Protein AF-A0A7S0P1G3-F1 (afdb_monomer_lite)

Organism: NCBI:txid127549

Foldseek 3Di:
DDDQDADEDQLQEEPDRDPPSCVPDPVVDDAQWDFQEDDVVVSYTYIHRYPCQRVDPFDFPADPVPDDPPRDDDWTFPDDDPFWTWTGTGHRDIDIDGHDD

Secondary structure (DSSP, 8-state):
------B--GGGT-SSPPS-GGGTS-TT-----EEEEEETTTTEEEEE--HHHHT--SPP--SSTT--TT-----EEEEEETTEEEEE-GGG-EEEEE---

Sequence (101 aa):
GYEVYGRAAPAHLTDKALAKPQAKLKVGGKHACLVMYVDAAKAKLVLSLKRALVESKLPRLASYEAATRGLVSDGVVEEVRPSALIVGFLGGTKGVVFGSG

Radius of gyration: 14.95 Å; chains: 1; bounding box: 40×33×39 Å

InterPro domains:
  IPR012340 Nucleic acid-binding, OB-fold [SSF50249] (2-63)
  IPR045209 rRNA biogenesis protein Rrp5 [PTHR23270] (4-97)

pLDDT: mean 89.32, std 8.79, range [58.78, 96.19]

Structure (mmCIF, N/CA/C/O backbone):
data_AF-A0A7S0P1G3-F1
#
_entry.id   AF-A0A7S0P1G3-F1
#
loop_
_atom_site.group_PDB
_atom_site.id
_atom_site.type_symbol
_atom_site.label_atom_id
_atom_site.label_alt_id
_atom_site.label_comp_id
_atom_site.label_asym_id
_atom_site.label_entity_id
_atom_site.label_seq_id
_atom_site.pdbx_PDB_ins_code
_atom_site.Cartn_x
_atom_site.Cartn_y
_atom_site.Cartn_z
_atom_site.occupancy
_atom_site.B_iso_or_equiv
_atom_site.auth_seq_id
_atom_site.auth_comp_id
_atom_site.auth_asym_id
_atom_site.auth_atom_id
_atom_site.pdbx_PDB_model_num
ATOM 1 N N . GLY A 1 1 ? -18.009 -2.635 21.731 1.00 69.81 1 GLY A N 1
ATOM 2 C CA . GLY A 1 1 ? -17.379 -2.993 20.446 1.00 69.81 1 GLY A CA 1
ATOM 3 C C . GLY A 1 1 ? -15.885 -3.067 20.657 1.00 69.81 1 GLY A C 1
ATOM 4 O O . GLY A 1 1 ? -15.391 -2.322 21.490 1.00 69.81 1 GLY A O 1
ATOM 5 N N . TYR A 1 2 ? -15.191 -3.980 19.985 1.00 81.81 2 TYR A N 1
ATOM 6 C CA . TYR A 1 2 ? -13.738 -4.114 20.121 1.00 81.81 2 TYR A CA 1
ATOM 7 C C . TYR A 1 2 ? -13.030 -3.018 19.318 1.00 81.81 2 TYR A C 1
ATOM 9 O O . TYR A 1 2 ? -13.432 -2.726 18.192 1.00 81.81 2 TYR A O 1
ATOM 17 N N . GLU A 1 3 ? -11.991 -2.417 19.892 1.00 87.06 3 GLU A N 1
ATOM 18 C CA . GLU A 1 3 ? -11.131 -1.472 19.181 1.00 87.06 3 GLU A CA 1
ATOM 19 C C . GLU A 1 3 ? -10.027 -2.234 18.439 1.00 87.06 3 GLU A C 1
ATOM 21 O O . GLU A 1 3 ? -9.419 -3.156 18.982 1.00 87.06 3 GLU A O 1
ATOM 26 N N . VAL A 1 4 ? -9.775 -1.857 17.185 1.00 90.81 4 VAL A N 1
ATOM 27 C CA . VAL A 1 4 ? -8.725 -2.450 16.349 1.00 90.81 4 VAL A CA 1
ATOM 28 C C . VAL A 1 4 ? -7.689 -1.381 16.049 1.00 90.81 4 VAL A C 1
ATOM 30 O O . VAL A 1 4 ? -8.017 -0.316 15.526 1.00 90.81 4 VAL A O 1
ATOM 33 N N . TYR A 1 5 ? -6.427 -1.678 16.344 1.00 93.50 5 TYR A N 1
ATOM 34 C CA . TYR A 1 5 ? -5.316 -0.759 16.123 1.00 93.50 5 TYR A CA 1
ATOM 35 C C . TYR A 1 5 ? -4.440 -1.229 14.966 1.00 93.50 5 TYR A C 1
ATOM 37 O O . TYR A 1 5 ? -4.175 -2.419 14.801 1.00 93.50 5 TYR A O 1
ATOM 45 N N . GLY A 1 6 ? -3.953 -0.274 14.179 1.00 94.56 6 GLY A N 1
ATOM 46 C CA . GLY A 1 6 ? -3.014 -0.512 13.090 1.00 94.56 6 GLY A CA 1
ATOM 47 C C . GLY A 1 6 ? -1.856 0.473 13.119 1.00 94.56 6 GLY A C 1
ATOM 48 O O . GLY A 1 6 ? -1.858 1.449 13.870 1.00 94.56 6 GLY A O 1
ATOM 49 N N . ARG A 1 7 ? -0.843 0.213 12.294 1.00 94.19 7 ARG A N 1
ATOM 50 C CA . ARG A 1 7 ? 0.340 1.071 12.162 1.00 94.19 7 ARG A CA 1
ATOM 51 C C . ARG A 1 7 ? 0.525 1.494 10.712 1.00 94.19 7 ARG A C 1
ATOM 53 O O . ARG A 1 7 ? 0.407 0.676 9.805 1.00 94.19 7 ARG A O 1
ATOM 60 N N . ALA A 1 8 ? 0.886 2.755 10.511 1.00 92.00 8 ALA A N 1
ATOM 61 C CA . ALA A 1 8 ? 1.375 3.265 9.238 1.00 92.00 8 ALA A CA 1
ATOM 62 C C . ALA A 1 8 ? 2.844 3.666 9.411 1.00 92.00 8 ALA A C 1
ATOM 64 O O . ALA A 1 8 ? 3.163 4.549 10.207 1.00 92.00 8 ALA A O 1
ATOM 65 N N . ALA A 1 9 ? 3.748 2.990 8.700 1.00 88.62 9 ALA A N 1
ATOM 66 C CA . ALA A 1 9 ? 5.166 3.353 8.696 1.00 88.62 9 ALA A CA 1
ATOM 67 C C . ALA A 1 9 ? 5.367 4.724 8.018 1.00 88.62 9 ALA A C 1
ATOM 69 O O . ALA A 1 9 ? 4.509 5.125 7.231 1.00 88.62 9 ALA A O 1
ATOM 70 N N . PRO A 1 10 ? 6.495 5.431 8.234 1.00 86.06 10 PRO A N 1
ATOM 71 C CA . PRO A 1 10 ? 6.747 6.740 7.622 1.00 86.06 10 PRO A CA 1
ATOM 72 C C . PRO A 1 10 ? 6.524 6.778 6.105 1.00 86.06 10 PRO A C 1
ATOM 74 O O . PRO A 1 10 ? 5.914 7.718 5.594 1.00 86.06 10 PRO A O 1
ATOM 77 N N . ALA A 1 11 ? 6.926 5.714 5.400 1.00 85.50 11 ALA A N 1
ATOM 78 C CA . ALA A 1 11 ? 6.698 5.555 3.966 1.00 85.50 11 ALA A CA 1
ATOM 79 C C . ALA A 1 11 ? 5.210 5.619 3.590 1.00 85.50 11 ALA A C 1
ATOM 81 O O . ALA A 1 11 ? 4.882 6.100 2.517 1.00 85.50 11 ALA A O 1
ATOM 82 N N . HIS A 1 12 ? 4.307 5.211 4.478 1.00 90.94 12 HIS A N 1
ATOM 83 C CA . HIS A 1 12 ? 2.866 5.138 4.265 1.00 90.94 12 HIS A CA 1
ATOM 84 C C . HIS A 1 12 ? 2.080 6.353 4.777 1.00 90.94 12 HIS A C 1
ATOM 86 O O . HIS A 1 12 ? 0.856 6.343 4.653 1.00 90.94 12 HIS A O 1
ATOM 92 N N . LEU A 1 13 ? 2.732 7.377 5.340 1.00 89.81 13 LEU A N 1
ATOM 93 C CA . LEU A 1 13 ? 2.038 8.515 5.957 1.00 89.81 13 LEU A CA 1
ATOM 94 C C . LEU A 1 13 ? 1.581 9.574 4.950 1.00 89.81 13 LEU A C 1
ATOM 96 O O . LEU A 1 13 ? 0.459 10.056 5.047 1.00 89.81 13 LEU A O 1
ATOM 100 N N . THR A 1 14 ? 2.430 9.953 3.992 1.00 88.38 14 THR A N 1
ATOM 101 C CA . THR A 1 14 ? 2.080 10.938 2.954 1.00 88.38 14 THR A CA 1
ATOM 102 C C . THR A 1 14 ? 2.760 10.622 1.631 1.00 88.38 14 THR A C 1
ATOM 104 O O . THR A 1 14 ? 3.722 9.857 1.591 1.00 88.38 14 THR A O 1
ATOM 107 N N . ASP A 1 15 ? 2.289 11.225 0.538 1.00 84.38 15 ASP A N 1
ATOM 108 C CA . ASP A 1 15 ? 2.848 10.995 -0.803 1.00 84.38 15 ASP A CA 1
ATOM 109 C C . ASP A 1 15 ? 4.297 11.491 -0.920 1.00 84.38 15 ASP A C 1
ATOM 111 O O . ASP A 1 15 ? 5.126 10.837 -1.543 1.00 84.38 15 ASP A O 1
ATOM 115 N N . LYS A 1 16 ? 4.621 12.607 -0.254 1.00 80.88 16 LYS A N 1
ATOM 116 C CA . LYS A 1 16 ? 5.982 13.160 -0.164 1.00 80.88 16 LYS A CA 1
ATOM 117 C C . LYS A 1 16 ? 6.695 12.652 1.090 1.00 80.88 16 LYS A C 1
ATOM 119 O O . LYS A 1 16 ? 6.039 12.397 2.098 1.00 80.88 16 LYS A O 1
ATOM 124 N N . ALA A 1 17 ? 8.024 12.570 1.055 1.00 69.81 17 ALA A N 1
ATOM 125 C CA . ALA A 1 17 ? 8.813 12.310 2.257 1.00 69.81 17 ALA A CA 1
ATOM 126 C C . ALA A 1 17 ? 8.545 13.401 3.311 1.00 69.81 17 ALA A C 1
ATOM 128 O O . ALA A 1 17 ? 8.550 14.597 3.006 1.00 69.81 17 ALA A O 1
ATOM 129 N N . LEU A 1 18 ? 8.270 12.992 4.549 1.00 65.69 18 LEU A N 1
ATOM 130 C CA . LEU A 1 18 ? 8.032 13.915 5.656 1.00 65.69 18 LEU A CA 1
ATOM 131 C C . LEU A 1 18 ? 9.328 14.156 6.411 1.00 65.69 18 LEU A C 1
ATOM 133 O O . LEU A 1 18 ? 9.832 13.247 7.058 1.00 65.69 18 LEU A O 1
ATOM 137 N N . ALA A 1 19 ? 9.796 15.403 6.422 1.00 64.44 19 ALA A N 1
ATOM 138 C CA . ALA A 1 19 ? 10.827 15.820 7.369 1.00 64.44 19 ALA A CA 1
ATOM 139 C C . ALA A 1 19 ? 10.299 15.814 8.821 1.00 64.44 19 ALA A C 1
ATOM 141 O O . ALA A 1 19 ? 11.045 15.529 9.750 1.00 64.44 19 ALA A O 1
ATOM 142 N N . LYS A 1 20 ? 9.003 16.116 9.024 1.00 66.25 20 LYS A N 1
ATOM 143 C CA . LYS A 1 20 ? 8.329 16.131 10.338 1.00 66.25 20 LYS A CA 1
ATOM 144 C C . LYS A 1 20 ? 6.884 15.610 10.231 1.00 66.25 20 LYS A C 1
ATOM 146 O O . LYS A 1 20 ? 5.989 16.383 9.884 1.00 66.25 20 LYS A O 1
ATOM 151 N N . PRO A 1 21 ? 6.616 14.326 10.526 1.00 63.53 21 PRO A N 1
ATOM 152 C CA . PRO A 1 21 ? 5.274 13.737 10.417 1.00 63.53 21 PRO A CA 1
ATOM 153 C C . PRO A 1 21 ? 4.202 14.420 11.281 1.00 63.53 21 PRO A C 1
ATOM 155 O O . PRO A 1 21 ? 3.075 14.627 10.831 1.00 63.53 21 PRO A O 1
ATOM 158 N N . GLN A 1 22 ? 4.580 14.843 12.491 1.00 63.34 22 GLN A N 1
ATOM 159 C CA . GLN A 1 22 ? 3.707 15.498 13.478 1.00 63.34 22 GLN A CA 1
ATOM 160 C C . GLN A 1 22 ? 3.135 16.839 12.989 1.00 63.34 22 GLN A C 1
ATOM 162 O O . GLN A 1 22 ? 2.105 17.287 13.479 1.00 63.34 22 GLN A O 1
ATOM 167 N N . ALA A 1 23 ? 3.777 17.479 12.005 1.00 65.62 23 ALA A N 1
ATOM 168 C CA . ALA A 1 23 ? 3.302 18.745 11.454 1.00 65.62 23 ALA A CA 1
ATOM 169 C C . ALA A 1 23 ? 2.069 18.581 10.546 1.00 65.62 23 ALA A C 1
ATOM 171 O O . ALA A 1 23 ? 1.348 19.550 10.322 1.00 65.62 23 ALA A O 1
ATOM 172 N N . LYS A 1 24 ? 1.823 17.376 10.003 1.00 70.06 24 LYS A N 1
ATOM 173 C CA . LYS A 1 24 ? 0.705 17.116 9.074 1.00 70.06 24 LYS A CA 1
ATOM 174 C C . LYS A 1 24 ? -0.361 16.175 9.625 1.00 70.06 24 LYS A C 1
ATOM 176 O O . LYS A 1 24 ? -1.505 16.256 9.192 1.00 70.06 24 LYS A O 1
ATOM 181 N N . LEU A 1 25 ? -0.000 15.298 10.559 1.00 78.31 25 LEU A N 1
ATOM 182 C CA . LEU A 1 25 ? -0.915 14.336 11.167 1.00 78.31 25 LEU A CA 1
ATOM 183 C C . LEU A 1 25 ? -1.148 14.717 12.626 1.00 78.31 25 LEU A C 1
ATOM 185 O O . LEU A 1 25 ? -0.227 14.672 13.440 1.00 78.31 25 LEU A O 1
ATOM 189 N N . LYS A 1 26 ? -2.381 15.121 12.939 1.00 81.06 26 LYS A N 1
ATOM 190 C CA . LYS A 1 26 ? -2.778 15.534 14.287 1.00 81.06 26 LYS A CA 1
ATOM 191 C C . LYS A 1 26 ? -3.275 14.322 15.070 1.00 81.06 26 LYS A C 1
ATOM 193 O O . LYS A 1 26 ? -4.111 13.567 14.577 1.00 81.06 26 LYS A O 1
ATOM 198 N N . VAL A 1 27 ? -2.797 14.163 16.302 1.00 85.94 27 VAL A N 1
ATOM 199 C CA . VAL A 1 27 ? -3.333 13.160 17.235 1.00 85.94 27 VAL A CA 1
ATOM 200 C C . VAL A 1 27 ? -4.824 13.431 17.459 1.00 85.94 27 VAL A C 1
ATOM 202 O O . VAL A 1 27 ? -5.229 14.582 17.598 1.00 85.94 27 VAL A O 1
ATOM 205 N N . GLY A 1 28 ? -5.644 12.377 17.433 1.00 88.12 28 GLY A N 1
ATOM 206 C CA . GLY A 1 28 ? -7.107 12.479 17.516 1.00 88.12 28 GLY A CA 1
ATOM 207 C C . GLY A 1 28 ? -7.799 12.909 16.215 1.00 88.12 28 GLY A C 1
ATOM 208 O O . GLY A 1 28 ? -9.026 12.973 16.168 1.00 88.12 28 GLY A O 1
ATOM 209 N N . GLY A 1 29 ? -7.043 13.187 15.147 1.00 88.06 29 GLY A N 1
ATOM 210 C CA . GLY A 1 29 ?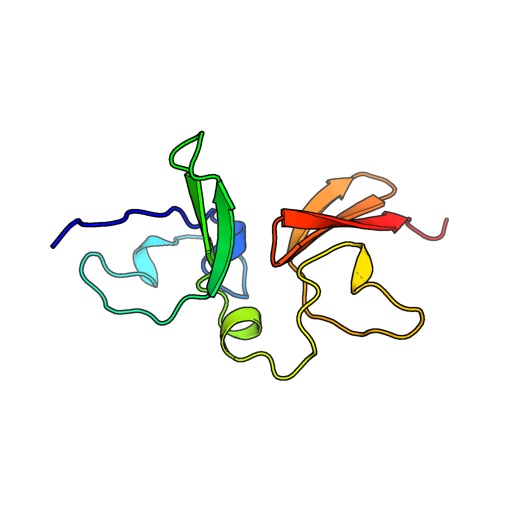 -7.594 13.489 13.830 1.00 88.06 29 GLY A CA 1
ATOM 211 C C . GLY A 1 29 ? -8.268 12.276 13.183 1.00 88.06 29 GLY A C 1
ATOM 212 O O . GLY A 1 29 ? -7.825 11.139 13.341 1.00 88.06 29 GLY A O 1
ATOM 213 N N . LYS A 1 30 ? -9.331 12.527 12.410 1.00 90.81 30 LYS A N 1
ATOM 214 C CA . LYS A 1 30 ? -9.950 11.520 11.539 1.00 90.81 30 LYS A CA 1
ATOM 215 C C . LYS A 1 30 ? -9.339 11.620 10.146 1.00 90.81 30 LYS A C 1
ATOM 217 O O . LYS A 1 30 ? -9.353 12.689 9.541 1.00 90.81 30 LYS A O 1
ATOM 222 N N . HIS A 1 31 ? -8.833 10.504 9.637 1.00 89.62 31 HIS A N 1
ATOM 223 C CA . HIS A 1 31 ? -8.202 10.425 8.324 1.00 89.62 31 HIS A CA 1
ATOM 224 C C . HIS A 1 31 ? -8.725 9.202 7.573 1.00 89.62 31 HIS A C 1
ATOM 226 O O . HIS A 1 31 ? -8.856 8.127 8.157 1.00 89.62 31 HIS A O 1
ATOM 232 N N . ALA A 1 32 ? -8.996 9.359 6.277 1.00 92.81 32 ALA A N 1
ATOM 233 C CA . ALA A 1 32 ? -9.172 8.209 5.404 1.00 92.81 32 ALA A CA 1
ATOM 234 C C . ALA A 1 32 ? -7.840 7.452 5.310 1.00 92.81 32 ALA A C 1
ATOM 236 O O . ALA A 1 32 ? -6.769 8.059 5.223 1.00 92.81 32 ALA A O 1
ATOM 237 N N . CYS A 1 33 ? -7.905 6.128 5.350 1.00 94.00 33 CYS A N 1
ATOM 238 C CA . CYS A 1 33 ? -6.739 5.275 5.208 1.00 94.00 33 CYS A CA 1
ATOM 239 C C . CYS A 1 33 ? -7.101 4.016 4.426 1.00 94.00 33 CYS A C 1
ATOM 241 O O . CYS A 1 33 ? -8.272 3.666 4.282 1.00 94.00 33 CYS A O 1
ATOM 243 N N . LEU A 1 34 ? -6.071 3.349 3.921 1.00 94.44 34 LEU A N 1
ATOM 244 C CA . LEU A 1 34 ? -6.174 2.092 3.204 1.00 94.44 34 LEU A CA 1
ATOM 245 C C . LEU A 1 34 ? -5.530 0.981 4.030 1.00 94.44 34 LEU A C 1
ATOM 247 O O . LEU A 1 34 ? -4.422 1.149 4.544 1.00 94.44 34 LEU A O 1
ATOM 251 N N . VAL A 1 35 ? -6.209 -0.160 4.134 1.00 93.62 35 VAL A N 1
ATOM 252 C CA . VAL A 1 35 ? -5.643 -1.372 4.732 1.00 93.62 35 VAL A CA 1
ATOM 253 C C . VAL A 1 35 ? -4.698 -2.011 3.720 1.00 93.62 35 VAL A C 1
ATOM 255 O O . VAL A 1 35 ? -5.131 -2.503 2.682 1.00 93.62 35 VAL A O 1
ATOM 258 N N . MET A 1 36 ? -3.400 -1.987 4.019 1.00 93.00 36 MET A N 1
ATOM 259 C CA . MET A 1 36 ? -2.370 -2.567 3.155 1.00 93.00 36 MET A CA 1
ATOM 260 C C . MET A 1 36 ? -2.228 -4.068 3.389 1.00 93.00 36 MET A C 1
ATOM 262 O O . MET A 1 36 ? -2.064 -4.827 2.440 1.00 93.00 36 MET A O 1
ATOM 266 N N . TYR A 1 37 ? -2.269 -4.498 4.651 1.00 91.38 37 TYR A N 1
ATOM 267 C CA . TYR A 1 37 ? -2.024 -5.884 5.041 1.00 91.38 37 TYR A CA 1
ATOM 268 C C . TYR A 1 37 ? -2.646 -6.185 6.406 1.00 91.38 37 TYR A C 1
ATOM 270 O O . TYR A 1 37 ? -2.584 -5.351 7.317 1.00 91.38 37 TYR A O 1
ATOM 278 N N . VAL A 1 38 ? -3.202 -7.389 6.547 1.00 93.19 38 VAL A N 1
ATOM 279 C CA . VAL A 1 38 ? -3.775 -7.912 7.791 1.00 93.19 38 VAL A CA 1
ATOM 280 C C . VAL A 1 38 ? -3.149 -9.267 8.092 1.00 93.19 38 VAL A C 1
ATOM 282 O O . VAL A 1 38 ? -3.128 -10.146 7.239 1.00 93.19 38 VAL A O 1
ATOM 285 N N . ASP A 1 39 ? -2.682 -9.441 9.322 1.00 92.88 39 ASP A N 1
ATOM 286 C CA . ASP A 1 39 ? -2.224 -10.716 9.871 1.00 92.88 39 ASP A CA 1
ATOM 287 C C . ASP A 1 39 ? -2.793 -10.855 11.282 1.00 92.88 39 ASP A C 1
ATOM 289 O O . ASP A 1 39 ? -2.259 -10.313 12.254 1.00 92.88 39 ASP A O 1
ATOM 293 N N . ALA A 1 40 ? -3.939 -11.534 11.367 1.00 92.44 40 ALA A N 1
ATOM 294 C CA . ALA A 1 40 ? -4.679 -11.705 12.612 1.00 92.44 40 ALA A CA 1
ATOM 295 C C . ALA A 1 40 ? -3.897 -12.544 13.631 1.00 92.44 40 ALA A C 1
ATOM 297 O O . ALA A 1 40 ? -3.920 -12.233 14.819 1.00 92.44 40 ALA A O 1
ATOM 298 N N . ALA A 1 41 ? -3.146 -13.548 13.165 1.00 95.06 41 ALA A N 1
ATOM 299 C CA . ALA A 1 41 ? -2.332 -14.405 14.024 1.00 95.06 41 ALA A CA 1
ATOM 300 C C . ALA A 1 41 ? -1.238 -13.612 14.755 1.00 95.06 41 ALA A C 1
ATOM 302 O O . ALA A 1 41 ? -0.891 -13.933 15.889 1.00 95.06 41 ALA A O 1
ATOM 303 N N . LYS A 1 42 ? -0.719 -12.549 14.128 1.00 94.12 42 LYS A N 1
ATOM 304 C CA . LYS A 1 42 ? 0.296 -11.660 14.718 1.00 94.12 42 LYS A CA 1
ATOM 305 C C . LYS A 1 42 ? -0.268 -10.342 15.246 1.00 94.12 42 LYS A C 1
ATOM 307 O O . LYS A 1 42 ? 0.516 -9.438 15.532 1.00 94.12 42 LYS A O 1
ATOM 312 N N . ALA A 1 43 ? -1.595 -10.203 15.322 1.00 92.31 43 ALA A N 1
ATOM 313 C CA . ALA A 1 43 ? -2.277 -8.955 15.678 1.00 92.31 43 ALA A CA 1
ATOM 314 C C . ALA A 1 43 ? -1.717 -7.731 14.919 1.00 92.31 43 ALA A C 1
ATOM 316 O O . ALA A 1 43 ? -1.505 -6.654 15.483 1.00 92.31 43 ALA A O 1
ATOM 317 N N . LYS A 1 44 ? -1.420 -7.909 13.626 1.00 93.31 44 LYS A N 1
ATOM 318 C CA . LYS A 1 44 ? -0.746 -6.906 12.800 1.00 93.31 44 LYS A CA 1
ATOM 319 C C . LYS A 1 44 ? -1.692 -6.380 11.729 1.00 93.31 44 LYS A C 1
ATOM 321 O O . LYS A 1 44 ? -2.080 -7.098 10.814 1.00 93.31 44 LYS A O 1
ATOM 326 N N . LEU A 1 45 ? -1.981 -5.087 11.813 1.00 95.06 45 LEU A N 1
ATOM 327 C CA . LEU A 1 45 ? -2.717 -4.326 10.809 1.00 95.06 45 LEU A CA 1
ATOM 328 C C . LEU A 1 45 ? -1.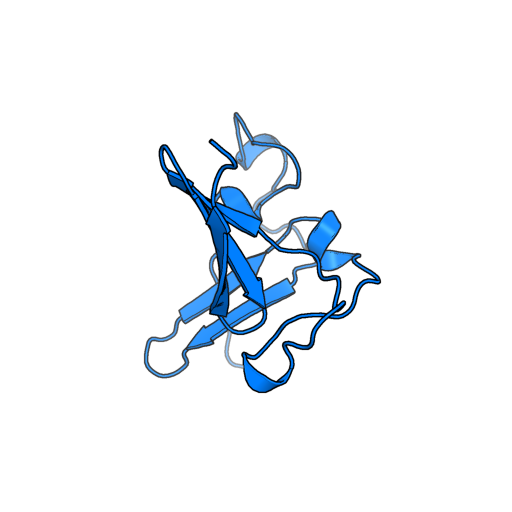818 -3.207 10.274 1.00 95.06 45 LEU A C 1
ATOM 330 O O . LEU A 1 45 ? -1.377 -2.337 11.031 1.00 95.06 45 LEU A O 1
ATOM 334 N N . VAL A 1 46 ? -1.524 -3.240 8.975 1.00 94.25 46 VAL A N 1
ATOM 335 C CA . VAL A 1 46 ? -0.708 -2.223 8.296 1.00 94.25 46 VAL A CA 1
ATOM 336 C C . VAL A 1 46 ? -1.617 -1.312 7.488 1.00 94.25 46 VAL A C 1
ATOM 338 O O . VAL A 1 46 ? -2.430 -1.778 6.690 1.00 94.25 46 VAL A O 1
ATOM 341 N N . LEU A 1 47 ? -1.455 -0.009 7.689 1.00 95.31 47 LEU A N 1
ATOM 342 C CA . LEU A 1 47 ? -2.281 1.032 7.092 1.00 95.31 47 LEU A CA 1
ATOM 343 C C . LEU A 1 47 ? -1.442 1.965 6.220 1.00 95.31 47 LEU A C 1
ATOM 345 O O . LEU A 1 47 ? -0.248 2.159 6.464 1.00 95.31 47 LEU A O 1
ATOM 349 N N . SER A 1 48 ? -2.091 2.622 5.261 1.00 93.69 48 SER A N 1
ATOM 350 C CA . SER A 1 48 ? -1.532 3.779 4.570 1.00 93.69 48 SER A CA 1
ATOM 351 C C . SER A 1 48 ? -2.483 4.964 4.527 1.00 93.69 48 SER A C 1
ATOM 353 O O . SER A 1 48 ? -3.670 4.817 4.266 1.00 93.69 48 SER A O 1
ATOM 355 N N . LEU A 1 49 ? -1.923 6.146 4.778 1.00 93.69 49 LEU A N 1
ATOM 356 C CA . LEU A 1 49 ? -2.564 7.453 4.667 1.00 93.69 49 LEU A CA 1
ATOM 357 C C . LEU A 1 49 ? -2.094 8.207 3.409 1.00 93.69 49 LEU A C 1
ATOM 359 O O . LEU A 1 49 ? -2.468 9.361 3.208 1.00 93.69 49 LEU A O 1
ATOM 363 N N . LYS A 1 50 ? -1.267 7.584 2.552 1.00 92.12 50 LYS A N 1
ATOM 364 C CA . LYS A 1 50 ? -0.895 8.163 1.257 1.00 92.12 50 LYS A CA 1
ATOM 365 C C . LYS A 1 50 ? -2.157 8.449 0.462 1.00 92.12 50 LYS A C 1
ATOM 367 O O . LYS A 1 50 ? -2.910 7.527 0.151 1.00 92.12 50 LYS A O 1
ATOM 372 N N . ARG A 1 51 ? -2.357 9.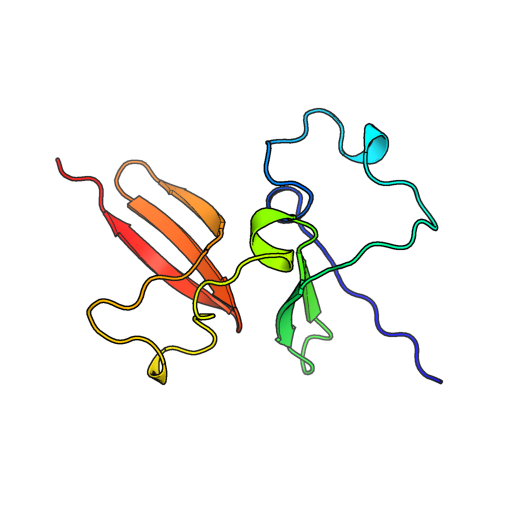708 0.090 1.00 92.62 51 ARG A N 1
ATOM 373 C CA . ARG A 1 51 ? -3.537 10.116 -0.661 1.00 92.62 51 ARG A CA 1
ATOM 374 C C . ARG A 1 51 ? -3.553 9.458 -2.037 1.00 92.62 51 ARG A C 1
ATOM 376 O O . ARG A 1 51 ? -4.599 8.969 -2.439 1.00 92.62 51 ARG A O 1
ATOM 383 N N . ALA A 1 52 ? -2.391 9.337 -2.685 1.00 92.56 52 ALA A N 1
ATOM 384 C CA . ALA A 1 52 ? -2.265 8.634 -3.961 1.00 92.56 52 ALA A CA 1
ATOM 385 C C . ALA A 1 52 ? -2.762 7.184 -3.876 1.00 92.56 52 ALA A C 1
ATOM 387 O O . ALA A 1 52 ? -3.443 6.718 -4.779 1.00 92.56 52 ALA A O 1
ATOM 388 N N . LEU A 1 53 ? -2.500 6.488 -2.762 1.00 93.88 53 LEU A N 1
ATOM 389 C CA . LEU A 1 53 ? -3.053 5.154 -2.557 1.00 93.88 53 LEU A CA 1
ATOM 390 C C . LEU A 1 53 ? -4.524 5.209 -2.186 1.00 93.88 53 LEU A C 1
ATOM 392 O O . LEU A 1 53 ? -5.282 4.458 -2.768 1.00 93.88 53 LEU A O 1
ATOM 396 N N . VAL A 1 54 ? -4.953 6.037 -1.238 1.00 94.62 54 VAL A N 1
ATOM 397 C CA . VAL A 1 54 ? -6.356 6.055 -0.785 1.00 94.62 54 VAL A CA 1
ATOM 398 C C . VAL A 1 54 ? -7.311 6.415 -1.930 1.00 94.62 54 VAL A C 1
ATOM 400 O O . VAL A 1 54 ? -8.341 5.769 -2.086 1.00 94.62 54 VAL A O 1
ATOM 403 N N . GLU A 1 55 ? -6.940 7.379 -2.771 1.00 94.94 55 GLU A N 1
ATOM 404 C CA . GLU A 1 55 ? -7.774 7.916 -3.856 1.00 94.94 55 GLU A CA 1
ATOM 405 C C . GLU A 1 55 ? -7.523 7.248 -5.219 1.00 94.94 55 GLU A C 1
ATOM 407 O O . GLU A 1 55 ? -8.134 7.637 -6.218 1.00 94.94 55 GLU A O 1
ATOM 412 N N . SER A 1 56 ? -6.626 6.257 -5.286 1.00 95.06 56 SER A N 1
ATOM 413 C CA . SER A 1 56 ? -6.293 5.587 -6.544 1.00 95.06 56 SER A CA 1
ATOM 414 C C . SER A 1 56 ? -7.524 4.982 -7.216 1.00 95.06 56 SER A C 1
ATOM 416 O O . SER A 1 56 ? -8.321 4.278 -6.587 1.00 95.06 56 SER A O 1
ATOM 418 N N . LYS A 1 57 ? -7.617 5.220 -8.526 1.00 95.69 57 LYS A N 1
ATOM 419 C CA . LYS A 1 57 ? -8.586 4.601 -9.440 1.00 95.69 57 LYS A CA 1
ATOM 420 C C . LYS A 1 57 ? -7.993 3.418 -10.208 1.00 95.69 57 LYS A C 1
ATOM 422 O O . LYS A 1 57 ? -8.703 2.803 -10.999 1.00 95.69 57 LYS A O 1
ATOM 427 N N . LEU A 1 58 ? -6.704 3.126 -10.020 1.00 95.81 58 LEU A N 1
ATOM 428 C CA . LEU A 1 58 ? -6.066 1.977 -10.648 1.00 95.81 58 LEU A CA 1
ATOM 429 C C . LEU A 1 58 ? -6.515 0.681 -9.953 1.00 95.81 58 LEU A C 1
ATOM 431 O O . LEU A 1 58 ? -6.816 0.696 -8.752 1.00 95.81 58 LEU A O 1
ATOM 435 N N . PRO A 1 59 ? -6.553 -0.449 -10.682 1.00 95.00 59 PRO A N 1
ATOM 436 C CA . PRO A 1 59 ? -6.742 -1.762 -10.081 1.00 95.00 59 PRO A CA 1
ATOM 437 C C . PRO A 1 59 ? -5.793 -1.992 -8.901 1.00 95.00 59 PRO A C 1
ATOM 439 O O . PRO A 1 59 ? -4.626 -1.610 -8.948 1.00 95.00 59 PRO A O 1
ATOM 442 N N . ARG A 1 60 ? -6.286 -2.636 -7.839 1.00 92.75 60 ARG A N 1
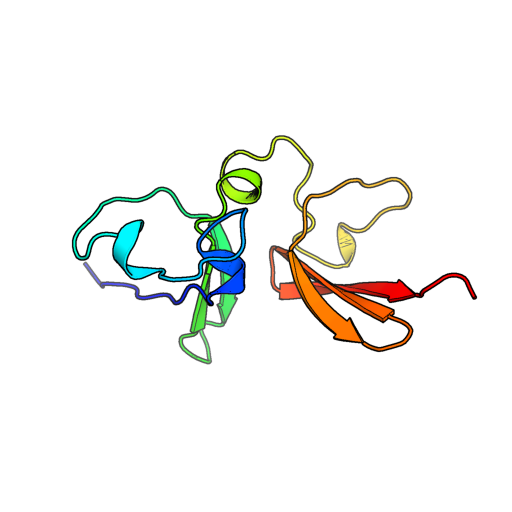ATOM 443 C CA . ARG A 1 60 ? -5.472 -2.990 -6.671 1.00 92.75 60 ARG A CA 1
ATOM 444 C C . ARG A 1 60 ? -4.867 -4.368 -6.862 1.00 92.75 60 ARG A C 1
ATOM 446 O O . ARG A 1 60 ? -5.600 -5.355 -6.887 1.00 92.75 60 ARG A O 1
ATOM 453 N N . LEU A 1 61 ? -3.542 -4.449 -6.906 1.00 95.00 61 LEU A N 1
ATOM 454 C CA . LEU A 1 61 ? -2.863 -5.732 -6.777 1.00 95.00 61 LEU A CA 1
ATOM 455 C C . LEU A 1 61 ? -2.883 -6.169 -5.304 1.00 95.00 61 LEU A C 1
ATOM 457 O O . LEU A 1 61 ? -2.175 -5.591 -4.481 1.00 95.00 61 LEU A O 1
ATOM 461 N N . ALA A 1 62 ? -3.748 -7.131 -4.971 1.00 92.81 62 ALA A N 1
ATOM 462 C CA . ALA A 1 62 ? -3.968 -7.604 -3.599 1.00 92.81 62 ALA A CA 1
ATOM 463 C C . ALA A 1 62 ? -3.523 -9.057 -3.350 1.00 92.81 62 ALA A C 1
ATOM 465 O O . ALA A 1 62 ? -3.457 -9.492 -2.204 1.00 92.81 62 ALA A O 1
ATOM 466 N N . SER A 1 63 ? -3.230 -9.812 -4.405 1.00 94.19 63 SER A N 1
ATOM 467 C CA . SER A 1 63 ? -2.735 -11.187 -4.332 1.00 94.19 63 SER A CA 1
ATOM 468 C C . SER A 1 63 ? -1.876 -11.487 -5.563 1.00 94.19 63 SER A C 1
ATOM 470 O O . SER A 1 63 ? -1.948 -10.764 -6.560 1.00 94.19 63 SER A O 1
ATOM 472 N N . TYR A 1 64 ? -1.036 -12.521 -5.503 1.00 93.69 64 TYR A N 1
ATOM 473 C CA . TYR A 1 64 ? -0.178 -12.875 -6.638 1.00 93.69 64 TYR A CA 1
ATOM 474 C C . TYR A 1 64 ? -0.984 -13.448 -7.809 1.00 93.69 64 TYR A C 1
ATOM 476 O O . TYR A 1 64 ? -0.613 -13.256 -8.959 1.00 93.69 64 TYR A O 1
ATOM 484 N N . GLU A 1 65 ? -2.122 -14.081 -7.533 1.00 94.81 65 GLU A N 1
ATOM 485 C CA . GLU A 1 65 ? -3.025 -14.659 -8.534 1.00 94.81 65 GLU A CA 1
ATOM 486 C C . GLU A 1 65 ? -3.719 -13.576 -9.368 1.00 94.81 65 GLU A C 1
ATOM 488 O O . GLU A 1 65 ? -4.023 -13.787 -10.539 1.00 94.81 65 GLU A O 1
ATOM 493 N N . ALA A 1 66 ? -3.942 -12.395 -8.782 1.00 91.88 66 ALA A N 1
ATOM 494 C CA . ALA A 1 66 ? -4.479 -11.238 -9.493 1.00 91.88 66 ALA A CA 1
ATOM 495 C C . ALA A 1 66 ? -3.441 -10.572 -10.419 1.00 91.88 66 ALA A C 1
ATOM 497 O O . ALA A 1 66 ? -3.805 -9.731 -11.245 1.00 91.88 66 ALA A O 1
ATOM 498 N N . ALA A 1 67 ? -2.154 -10.920 -10.296 1.00 93.81 67 ALA A N 1
ATOM 499 C CA . ALA A 1 67 ? -1.101 -10.361 -11.130 1.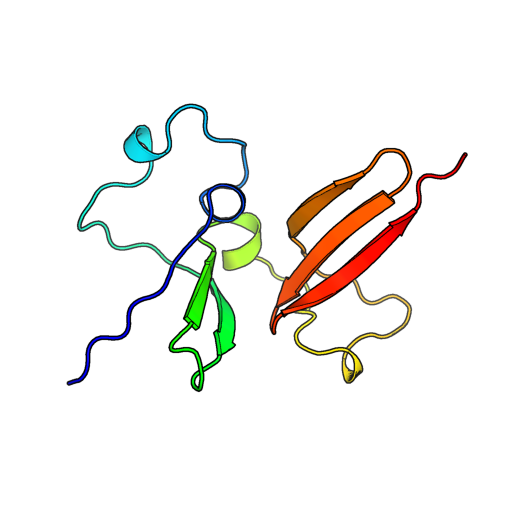00 93.81 67 ALA A CA 1
ATOM 500 C C . ALA A 1 67 ? -1.194 -10.919 -12.556 1.00 93.81 67 ALA A C 1
ATOM 502 O O . ALA A 1 67 ? -0.968 -12.101 -12.808 1.00 93.81 67 ALA A O 1
ATOM 503 N N . THR A 1 68 ? -1.477 -10.043 -13.515 1.00 94.75 68 THR A N 1
ATOM 504 C CA . THR A 1 68 ? -1.538 -10.386 -14.939 1.00 94.75 68 THR A CA 1
ATOM 505 C C . THR A 1 68 ? -0.639 -9.460 -15.747 1.00 94.75 68 THR A C 1
ATOM 507 O O . THR A 1 68 ? -0.326 -8.340 -15.335 1.00 94.75 68 THR A O 1
ATOM 510 N N . ARG A 1 69 ? -0.181 -9.929 -16.914 1.00 96.19 69 ARG A N 1
ATOM 511 C CA . ARG A 1 69 ? 0.612 -9.089 -17.820 1.00 96.19 69 ARG A CA 1
ATOM 512 C C . ARG A 1 69 ? -0.208 -7.865 -18.233 1.00 96.19 69 ARG A C 1
ATOM 514 O O . ARG A 1 69 ? -1.353 -8.004 -18.644 1.00 96.19 69 ARG A O 1
ATOM 521 N N . GLY A 1 70 ? 0.402 -6.686 -18.141 1.00 95.00 70 GLY A N 1
ATOM 522 C CA . GLY A 1 70 ? -0.241 -5.415 -18.480 1.00 95.00 70 GLY A CA 1
ATOM 523 C C . GLY A 1 70 ? -1.075 -4.791 -17.357 1.00 95.00 70 GLY A C 1
ATOM 524 O O . GLY A 1 70 ? -1.553 -3.674 -17.532 1.00 95.00 70 GLY A O 1
ATOM 525 N N . LEU A 1 71 ? -1.227 -5.452 -16.201 1.00 95.19 71 LEU A N 1
ATOM 526 C CA . LEU A 1 71 ? -1.857 -4.843 -15.031 1.00 95.19 71 LEU A CA 1
ATOM 527 C C . LEU A 1 71 ? -1.038 -3.638 -14.549 1.00 95.19 71 LEU A C 1
ATOM 529 O O . LEU A 1 71 ? 0.161 -3.750 -14.296 1.00 95.19 71 LEU A O 1
ATOM 533 N N . VAL A 1 72 ? -1.712 -2.506 -14.357 1.00 95.50 72 VAL A N 1
ATOM 534 C CA . VAL A 1 72 ? -1.130 -1.292 -13.778 1.00 95.50 72 VAL A CA 1
ATOM 535 C C . VAL A 1 72 ? -1.806 -1.030 -12.437 1.00 95.50 72 VAL A C 1
ATOM 537 O O . VAL A 1 72 ? -3.026 -0.912 -12.372 1.00 95.50 72 VAL A O 1
ATOM 540 N N . SER A 1 73 ? -1.015 -0.950 -11.370 1.00 95.12 73 SER A N 1
ATOM 541 C CA . SER A 1 73 ? -1.471 -0.694 -10.000 1.00 95.12 73 SER A CA 1
ATOM 542 C C . SER A 1 73 ? -0.530 0.301 -9.341 1.00 95.12 73 SER A C 1
ATOM 544 O O . SER A 1 73 ? 0.678 0.269 -9.579 1.00 95.12 73 SER A O 1
ATOM 546 N N . ASP A 1 74 ? -1.064 1.126 -8.444 1.00 94.56 74 ASP A N 1
ATOM 547 C CA . ASP A 1 74 ? -0.219 1.890 -7.532 1.00 94.56 74 ASP A CA 1
ATOM 548 C C . ASP A 1 74 ? 0.430 0.960 -6.501 1.00 94.56 74 ASP A C 1
ATOM 550 O O . ASP A 1 74 ? -0.201 0.023 -6.001 1.00 94.56 74 ASP A O 1
ATOM 554 N N . GLY A 1 75 ? 1.687 1.247 -6.170 1.00 92.75 75 GLY A N 1
ATOM 555 C CA . GLY A 1 75 ? 2.476 0.543 -5.163 1.00 92.75 75 GLY A CA 1
ATOM 556 C C . GLY A 1 75 ? 3.333 1.509 -4.350 1.00 92.75 75 GLY A C 1
ATOM 557 O O . GLY A 1 75 ? 3.405 2.707 -4.633 1.00 92.75 75 GLY A O 1
ATOM 558 N N . VAL A 1 76 ? 3.987 0.995 -3.312 1.00 91.69 76 VAL A N 1
ATOM 559 C CA . VAL A 1 76 ? 4.901 1.766 -2.459 1.00 91.69 76 VAL A CA 1
ATOM 560 C C . VAL A 1 76 ? 6.290 1.179 -2.565 1.00 91.69 76 VAL A C 1
ATOM 562 O O . VAL A 1 76 ? 6.471 -0.008 -2.331 1.00 91.69 76 VAL A O 1
ATOM 565 N N . VAL A 1 77 ? 7.285 2.011 -2.864 1.00 91.19 77 VAL A N 1
ATOM 566 C CA . VAL A 1 77 ? 8.686 1.603 -2.730 1.00 91.19 77 VAL A CA 1
ATOM 567 C C . VAL A 1 77 ? 8.973 1.382 -1.245 1.00 91.19 77 VAL A C 1
ATOM 569 O O . VAL A 1 77 ? 9.000 2.335 -0.465 1.00 91.19 77 VAL A O 1
ATOM 572 N N . GLU A 1 78 ? 9.129 0.120 -0.853 1.00 88.44 78 GLU A N 1
ATOM 573 C CA . GLU A 1 78 ? 9.450 -0.272 0.521 1.00 88.44 78 GLU A CA 1
ATOM 574 C C . GLU A 1 78 ? 10.958 -0.266 0.765 1.00 88.44 78 GLU A C 1
ATOM 576 O O . GLU A 1 78 ? 11.401 0.033 1.873 1.00 88.44 78 GLU A O 1
ATOM 581 N N . GLU A 1 79 ? 11.745 -0.583 -0.265 1.00 90.12 79 GLU A N 1
ATOM 582 C CA . GLU A 1 79 ? 13.196 -0.693 -0.162 1.00 90.12 79 GLU A CA 1
ATOM 583 C C . GLU A 1 79 ? 13.871 -0.294 -1.479 1.00 90.12 79 GLU A C 1
ATOM 585 O O . GLU A 1 79 ? 13.425 -0.674 -2.564 1.00 90.12 79 GLU A O 1
ATOM 590 N N . VAL A 1 80 ? 14.972 0.450 -1.371 1.00 91.94 80 VAL A N 1
ATOM 591 C CA . VAL A 1 80 ? 15.850 0.810 -2.489 1.00 91.94 80 VAL A CA 1
ATOM 592 C C . VAL A 1 80 ? 17.182 0.104 -2.280 1.00 91.94 80 VAL A C 1
ATOM 594 O O . VAL A 1 80 ? 17.834 0.298 -1.255 1.00 91.94 80 VAL A O 1
ATOM 597 N N . ARG A 1 81 ? 17.586 -0.712 -3.251 1.00 93.00 81 ARG A N 1
ATOM 598 C CA . ARG A 1 81 ? 18.866 -1.427 -3.289 1.00 93.00 81 ARG A CA 1
ATOM 599 C C . ARG A 1 81 ? 19.690 -0.934 -4.483 1.00 93.00 81 ARG A C 1
ATOM 601 O O . ARG A 1 81 ? 19.102 -0.409 -5.426 1.00 93.00 81 ARG A O 1
ATOM 608 N N . PRO A 1 82 ? 21.021 -1.142 -4.500 1.00 93.12 82 PRO A N 1
ATOM 609 C CA . PRO A 1 82 ? 21.881 -0.653 -5.581 1.00 93.12 82 PRO A CA 1
ATOM 610 C C . PRO A 1 82 ? 21.418 -1.016 -7.002 1.00 93.12 82 PRO A C 1
ATOM 612 O O . PRO A 1 82 ? 21.581 -0.214 -7.912 1.00 93.12 82 PRO A O 1
ATOM 615 N N . SER A 1 83 ? 20.813 -2.193 -7.194 1.00 92.50 83 SER A N 1
ATOM 616 C CA . SER A 1 83 ? 20.353 -2.686 -8.501 1.00 92.50 83 SER A CA 1
ATOM 617 C C . SER A 1 83 ? 18.870 -3.070 -8.539 1.00 92.50 83 SER A C 1
ATOM 619 O O . SER A 1 83 ? 18.421 -3.688 -9.505 1.00 92.50 83 SER A O 1
ATOM 621 N N . ALA A 1 84 ? 18.098 -2.746 -7.496 1.00 95.25 84 ALA A N 1
ATOM 622 C CA . ALA A 1 84 ? 16.701 -3.153 -7.416 1.00 95.25 84 ALA A CA 1
ATOM 623 C C . ALA A 1 84 ? 15.847 -2.234 -6.538 1.00 95.25 84 ALA A C 1
ATOM 625 O O . ALA A 1 84 ? 16.305 -1.702 -5.529 1.00 95.25 84 ALA A O 1
ATOM 626 N N . LEU A 1 85 ? 14.566 -2.131 -6.871 1.00 95.25 85 LEU A N 1
ATOM 627 C CA . LEU A 1 85 ? 13.530 -1.558 -6.019 1.00 95.25 85 LEU A CA 1
ATOM 628 C C . LEU A 1 85 ? 12.585 -2.666 -5.573 1.00 95.25 85 LEU A C 1
ATOM 630 O O . LEU A 1 85 ? 12.102 -3.434 -6.405 1.00 95.25 85 LEU A O 1
ATOM 634 N N . ILE A 1 86 ? 12.290 -2.720 -4.276 1.00 95.19 86 ILE A N 1
ATOM 635 C CA . ILE A 1 86 ? 11.232 -3.574 -3.737 1.00 95.19 86 ILE A CA 1
ATOM 636 C C . ILE A 1 86 ? 9.974 -2.725 -3.596 1.00 95.19 86 ILE A C 1
ATOM 638 O O . ILE A 1 86 ? 9.961 -1.728 -2.869 1.00 95.19 86 ILE A O 1
ATOM 642 N N . VAL A 1 87 ? 8.916 -3.126 -4.294 1.00 94.00 87 VAL A N 1
ATOM 643 C CA . VAL A 1 87 ? 7.628 -2.431 -4.311 1.00 94.00 87 VAL A CA 1
ATOM 644 C C . VAL A 1 87 ? 6.596 -3.281 -3.582 1.00 94.00 87 VAL A C 1
ATOM 646 O O . VAL A 1 87 ? 6.351 -4.418 -3.971 1.00 94.00 87 VAL A O 1
ATOM 649 N N . GLY A 1 88 ? 6.000 -2.745 -2.523 1.00 93.56 88 GLY A N 1
ATOM 650 C CA . GLY A 1 88 ? 4.881 -3.352 -1.809 1.00 93.56 88 GLY A CA 1
ATOM 651 C C . GLY A 1 88 ? 3.538 -2.909 -2.387 1.00 93.56 88 GLY A C 1
ATOM 652 O O . GLY A 1 88 ? 3.350 -1.739 -2.735 1.00 93.56 88 GLY A O 1
ATOM 653 N N . PHE A 1 89 ? 2.592 -3.840 -2.450 1.00 94.50 89 PHE A N 1
ATOM 654 C CA . PHE A 1 89 ? 1.218 -3.611 -2.890 1.00 94.50 89 PHE A CA 1
ATOM 655 C C . PHE A 1 89 ? 0.223 -4.044 -1.802 1.00 94.50 89 PHE A C 1
ATOM 657 O O . PHE A 1 89 ? 0.593 -4.307 -0.653 1.00 94.50 89 PHE A O 1
ATOM 664 N N . LEU A 1 90 ? -1.068 -4.072 -2.139 1.00 92.50 90 LEU A N 1
ATOM 665 C CA . LEU A 1 90 ? -2.106 -4.526 -1.221 1.00 92.50 90 LEU A CA 1
ATOM 666 C C . LEU A 1 90 ? -1.968 -6.028 -0.925 1.00 92.50 90 LEU A C 1
ATOM 668 O O . LEU A 1 90 ? -1.337 -6.791 -1.660 1.00 92.50 90 LEU A O 1
ATOM 672 N N . GLY A 1 91 ? -2.541 -6.450 0.200 1.00 89.06 91 GLY A N 1
ATOM 673 C CA . GLY A 1 91 ? -2.511 -7.841 0.655 1.00 89.06 91 GLY A CA 1
ATOM 674 C C . GLY A 1 91 ? -1.118 -8.354 1.031 1.00 89.06 91 GLY A C 1
ATOM 675 O O . GLY A 1 91 ? -0.942 -9.550 1.232 1.00 89.06 91 GLY A O 1
ATOM 676 N N . GLY A 1 92 ? -0.121 -7.471 1.154 1.00 88.31 92 GLY A N 1
ATOM 677 C CA . GLY A 1 92 ? 1.262 -7.848 1.469 1.00 88.31 92 GLY A CA 1
ATOM 678 C C . GLY A 1 92 ? 2.043 -8.442 0.294 1.00 88.31 92 GLY A C 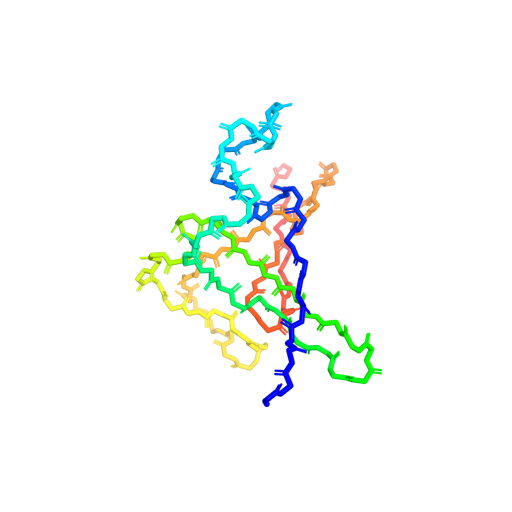1
ATOM 679 O O . GLY A 1 92 ? 3.132 -8.981 0.501 1.00 88.31 92 GLY A O 1
ATOM 680 N N . THR A 1 93 ? 1.515 -8.344 -0.928 1.00 93.69 93 THR A N 1
ATOM 681 C CA . THR A 1 93 ? 2.242 -8.742 -2.139 1.00 93.69 93 THR A CA 1
ATOM 682 C C . THR A 1 93 ? 3.400 -7.790 -2.425 1.00 93.69 93 THR A C 1
ATOM 684 O O . THR A 1 93 ? 3.347 -6.601 -2.093 1.00 93.69 93 THR A O 1
ATOM 687 N N . LYS A 1 94 ? 4.471 -8.315 -3.030 1.00 94.62 94 LYS A N 1
ATOM 688 C CA . LYS A 1 94 ? 5.666 -7.537 -3.372 1.00 94.62 94 LYS A CA 1
ATOM 689 C C . LYS A 1 94 ? 6.127 -7.815 -4.794 1.00 94.62 94 LYS A C 1
ATOM 691 O O . LYS A 1 94 ? 6.053 -8.943 -5.271 1.00 94.62 94 LYS A O 1
ATOM 696 N N . GLY A 1 95 ? 6.641 -6.781 -5.443 1.00 95.19 95 GLY A N 1
ATOM 697 C CA . GLY A 1 95 ? 7.312 -6.847 -6.734 1.00 95.19 95 GLY A CA 1
ATOM 698 C C . GLY A 1 95 ? 8.745 -6.338 -6.637 1.00 95.19 95 GLY A C 1
ATOM 699 O O . GLY A 1 95 ? 9.102 -5.612 -5.706 1.00 95.19 95 GLY A O 1
ATOM 700 N N . VAL A 1 96 ? 9.558 -6.715 -7.619 1.00 96.19 96 VAL A N 1
ATOM 701 C CA . VAL A 1 96 ? 10.940 -6.252 -7.755 1.00 96.19 96 VAL A CA 1
ATOM 702 C C . VAL A 1 96 ? 11.101 -5.592 -9.114 1.00 96.19 96 VAL A C 1
ATOM 704 O O . VAL A 1 96 ? 10.727 -6.173 -10.131 1.00 96.19 96 VAL A O 1
ATOM 707 N N . VAL A 1 97 ? 11.665 -4.389 -9.128 1.00 95.12 97 VAL A N 1
ATOM 708 C CA . VAL A 1 97 ? 12.095 -3.711 -10.355 1.00 95.12 97 VAL A CA 1
ATOM 709 C C . VAL A 1 97 ? 13.613 -3.716 -10.363 1.00 95.12 97 VAL A C 1
ATOM 711 O O . VAL A 1 97 ? 14.221 -3.122 -9.478 1.00 95.12 97 VAL A O 1
ATOM 714 N N . PHE A 1 98 ? 14.224 -4.394 -11.329 1.00 94.25 98 PHE A N 1
ATOM 715 C CA . PHE A 1 98 ? 15.674 -4.372 -11.502 1.00 94.25 98 PHE A CA 1
ATOM 716 C C . PHE A 1 98 ? 16.089 -3.124 -12.279 1.00 94.25 98 PHE A C 1
ATOM 718 O O . PHE A 1 98 ? 15.406 -2.721 -13.221 1.00 94.25 98 PHE A O 1
ATOM 725 N N . GLY A 1 99 ? 17.202 -2.510 -11.880 1.00 85.06 99 GLY A N 1
ATOM 726 C CA . GLY A 1 99 ? 17.813 -1.445 -12.667 1.00 85.06 99 GLY A CA 1
ATOM 727 C C . GLY A 1 99 ? 18.273 -2.002 -14.011 1.00 85.06 99 GLY A C 1
ATOM 728 O O . GLY A 1 99 ? 18.917 -3.049 -14.058 1.00 85.06 99 GLY A O 1
ATOM 729 N N . SER A 1 100 ? 17.940 -1.316 -15.100 1.00 75.44 100 SER A N 1
ATOM 730 C CA . SER A 1 100 ? 18.601 -1.540 -16.382 1.00 75.44 100 SER A CA 1
ATOM 731 C C . SER A 1 100 ? 20.031 -1.020 -16.249 1.00 75.44 100 SER A C 1
ATOM 733 O O . SER A 1 100 ? 20.223 0.191 -16.123 1.00 75.44 100 SER A O 1
ATOM 735 N N . GLY A 1 101 ? 20.996 -1.937 -16.168 1.00 58.78 101 GLY A N 1
ATOM 736 C CA . GLY A 1 101 ? 22.409 -1.607 -16.365 1.00 58.78 101 GLY A CA 1
ATOM 737 C C . GLY A 1 101 ? 22.672 -1.108 -17.777 1.00 58.78 101 GLY A C 1
ATOM 738 O O . GLY A 1 101 ? 21.879 -1.469 -18.679 1.00 58.78 101 GLY A O 1
#